Protein AF-A0A644WGX6-F1 (afdb_monomer)

Radius of gyration: 15.92 Å; Cα contacts (8 Å, |Δi|>4): 23; chains: 1; bounding box: 30×24×39 Å

pLDDT: mean 93.26, std 5.51, range [56.34, 97.81]

Sequence (70 aa):
MTAVTESGLYSLVLGSRKPEAREFKRWITHDVIPTIRRHGVYATPDTVENLLNNPDTMIRMLQTFYDIIA

Solvent-accessible surface area (backbone atoms only — not comparable to full-atom values): 4227 Å² total; per-residue (Å²): 135,92,79,80,51,72,72,52,48,52,55,50,42,72,69,45,86,52,77,83,32,48,59,60,48,46,45,44,64,67,46,48,52,54,39,26,75,74,68,74,55,76,79,53,71,70,55,52,51,50,35,73,77,29,68,68,56,39,52,53,51,53,49,54,53,47,70,74,76,110

Organism: NCBI:txid1076179

Mean predicted aligned error: 4.19 Å

Secondary structure (DSSP, 8-state):
-----HHHHHHHHHH--STHHHHHHHHIIIIIHHHHHHHS----HHHHHHHHH-HHHHHHHHHHHHHHH-

Structure (mmCIF, N/CA/C/O backbone):
data_AF-A0A644WGX6-F1
#
_entry.id   AF-A0A644WGX6-F1
#
loop_
_atom_site.group_PDB
_atom_site.id
_atom_site.type_symbol
_atom_site.label_atom_id
_atom_site.label_alt_id
_atom_site.label_comp_id
_atom_site.label_asym_id
_atom_site.label_entity_id
_atom_site.label_seq_id
_atom_site.pdbx_PDB_ins_code
_atom_site.Cartn_x
_atom_site.Cartn_y
_atom_site.Cartn_z
_atom_site.occupancy
_atom_site.B_iso_or_equiv
_atom_site.auth_seq_id
_atom_site.auth_comp_id
_atom_site.auth_asym_id
_atom_site.auth_atom_id
_atom_site.pdbx_PDB_model_num
ATOM 1 N N . MET A 1 1 ? 2.902 -15.866 22.132 1.00 56.34 1 MET A N 1
ATOM 2 C CA . MET A 1 1 ? 2.806 -14.473 21.649 1.00 56.34 1 MET A CA 1
ATOM 3 C C . MET A 1 1 ? 1.754 -14.462 20.556 1.00 56.34 1 MET A C 1
ATOM 5 O O . MET A 1 1 ? 1.897 -15.225 19.612 1.00 56.34 1 MET A O 1
ATOM 9 N N . THR A 1 2 ? 0.672 -13.709 20.721 1.00 75.81 2 THR A N 1
ATOM 10 C CA . THR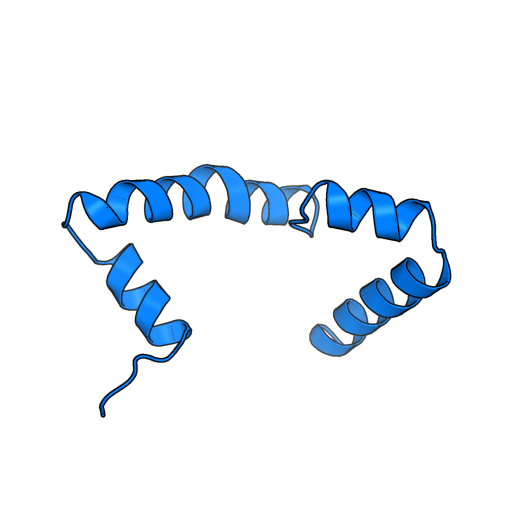 A 1 2 ? -0.409 -13.654 19.726 1.00 75.81 2 THR A CA 1
ATOM 11 C C . THR A 1 2 ? -0.126 -12.485 18.790 1.00 75.81 2 THR A C 1
ATOM 13 O O . THR A 1 2 ? -0.065 -11.349 19.252 1.00 75.81 2 THR A O 1
ATOM 16 N N . ALA A 1 3 ? 0.101 -12.762 17.507 1.00 86.50 3 ALA A N 1
ATOM 17 C CA . ALA A 1 3 ? 0.322 -11.746 16.481 1.00 86.50 3 ALA A CA 1
ATOM 18 C C . ALA A 1 3 ? -0.935 -11.589 15.615 1.00 86.50 3 ALA A C 1
ATOM 20 O O . ALA A 1 3 ? -1.692 -12.543 15.433 1.00 86.50 3 ALA A O 1
ATOM 21 N N . VAL A 1 4 ? -1.160 -10.384 15.089 1.00 92.00 4 VAL A N 1
ATOM 22 C CA . VAL A 1 4 ? -2.224 -10.126 14.111 1.00 92.00 4 VAL A CA 1
ATOM 23 C C . VAL A 1 4 ? -1.703 -10.389 12.701 1.00 92.00 4 VAL A C 1
ATOM 25 O O . VAL A 1 4 ? -0.551 -10.090 12.398 1.00 92.00 4 VAL A O 1
ATOM 28 N N . THR A 1 5 ? -2.548 -10.947 11.836 1.00 95.88 5 THR A N 1
ATOM 29 C CA . THR A 1 5 ? -2.251 -11.049 10.401 1.00 95.88 5 THR A CA 1
ATOM 30 C C . THR A 1 5 ? -2.419 -9.687 9.733 1.00 95.88 5 THR A C 1
ATOM 32 O O . THR A 1 5 ? -3.069 -8.798 10.282 1.00 95.88 5 THR A O 1
ATOM 35 N N . GLU A 1 6 ? -1.898 -9.523 8.519 1.00 93.56 6 GLU A N 1
ATOM 36 C CA . GLU A 1 6 ? -2.077 -8.292 7.743 1.00 93.56 6 GLU A CA 1
ATOM 37 C C . GLU A 1 6 ? -3.565 -7.988 7.465 1.00 93.56 6 GLU A C 1
ATOM 39 O O . GLU A 1 6 ? -4.039 -6.878 7.701 1.00 93.56 6 GLU A O 1
ATOM 44 N N . SER A 1 7 ? -4.347 -9.001 7.079 1.00 95.00 7 SER A N 1
ATOM 45 C CA . SER A 1 7 ? -5.804 -8.861 6.916 1.00 95.00 7 SER A CA 1
ATOM 46 C C . SER A 1 7 ? -6.499 -8.432 8.222 1.00 95.00 7 SER A C 1
ATOM 48 O O . SER A 1 7 ? -7.380 -7.562 8.222 1.00 95.00 7 SER A O 1
ATOM 50 N N . GLY A 1 8 ? -6.064 -8.993 9.357 1.00 94.81 8 GLY A N 1
ATOM 51 C CA . GLY A 1 8 ? -6.546 -8.609 10.682 1.00 94.81 8 GLY A CA 1
ATOM 52 C C . GLY A 1 8 ? -6.173 -7.171 11.046 1.00 94.81 8 GLY A C 1
ATOM 53 O O . GLY A 1 8 ? -7.019 -6.430 11.543 1.00 94.81 8 GLY A O 1
ATOM 54 N N . LEU A 1 9 ? -4.945 -6.748 10.740 1.00 94.44 9 LEU A N 1
ATOM 55 C CA . LEU A 1 9 ? -4.476 -5.379 10.943 1.00 94.44 9 LEU A CA 1
ATOM 56 C C . LEU A 1 9 ? -5.360 -4.377 10.193 1.00 94.44 9 LEU A C 1
ATOM 58 O O . LEU A 1 9 ? -5.857 -3.434 10.810 1.00 94.44 9 LEU A O 1
ATOM 62 N N . TYR A 1 10 ? -5.616 -4.595 8.900 1.00 95.12 10 TYR A N 1
ATOM 63 C CA . TYR A 1 10 ? -6.480 -3.701 8.126 1.00 95.12 10 TYR A CA 1
ATOM 64 C C . TYR A 1 10 ? -7.898 -3.648 8.694 1.00 95.12 10 TYR A C 1
ATOM 66 O O . TYR A 1 10 ? -8.434 -2.558 8.893 1.00 95.12 10 TYR A O 1
ATOM 74 N N . SER A 1 11 ? -8.480 -4.802 9.030 1.00 95.38 11 SER A N 1
ATOM 75 C CA . SER A 1 11 ? -9.819 -4.875 9.631 1.00 95.38 11 SER A CA 1
ATOM 76 C C . SER A 1 11 ? -9.904 -4.068 10.933 1.00 95.38 11 SER A C 1
ATOM 78 O O . SER A 1 11 ? -10.839 -3.288 11.132 1.00 95.38 11 SER A O 1
ATOM 80 N N . LEU A 1 12 ? -8.890 -4.195 11.796 1.00 94.88 12 LEU A N 1
ATOM 81 C CA . LEU A 1 12 ? -8.800 -3.462 13.058 1.00 94.88 12 LEU A CA 1
ATOM 82 C C . LEU A 1 12 ? -8.652 -1.956 12.835 1.00 94.88 12 LEU A C 1
ATOM 84 O O . LEU A 1 12 ? -9.374 -1.174 13.452 1.00 94.88 12 LEU A O 1
ATOM 88 N N . VAL A 1 13 ? -7.738 -1.529 11.962 1.00 95.81 13 VAL A N 1
ATOM 89 C CA . VAL A 1 13 ? -7.468 -0.102 11.742 1.00 95.81 13 VAL A CA 1
ATOM 90 C C . VAL A 1 13 ? -8.654 0.587 11.067 1.00 95.81 13 VAL A C 1
ATOM 92 O O . VAL A 1 13 ? -9.068 1.659 11.517 1.00 95.81 13 VAL A O 1
ATOM 95 N N . LEU A 1 14 ? -9.245 -0.036 10.043 1.00 95.19 14 LEU A N 1
ATOM 96 C CA . LEU A 1 14 ? -10.391 0.518 9.317 1.00 95.19 14 LEU A CA 1
ATOM 97 C C . LEU A 1 14 ? -11.644 0.612 10.206 1.00 95.19 14 LEU A C 1
ATOM 99 O O . LEU A 1 14 ? -12.367 1.607 10.127 1.00 95.19 14 LEU A O 1
ATOM 103 N N . GLY A 1 15 ? -11.862 -0.360 11.102 1.00 94.88 15 GLY A N 1
ATOM 104 C CA . GLY A 1 15 ? -12.960 -0.345 12.079 1.00 94.88 15 GLY A CA 1
ATOM 105 C C . GLY A 1 15 ? -12.700 0.496 13.339 1.00 94.88 15 GLY A C 1
ATOM 106 O O . GLY A 1 15 ? -13.634 0.810 14.082 1.00 94.88 15 GLY A O 1
ATOM 107 N N . SER A 1 16 ? -11.450 0.884 13.605 1.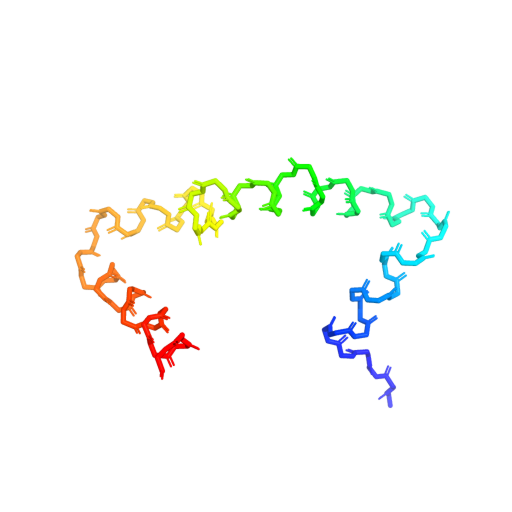00 96.12 16 SER A N 1
ATOM 108 C CA . SER A 1 16 ? -11.068 1.572 14.841 1.00 96.12 16 SER A CA 1
ATOM 109 C C . SER A 1 16 ? -11.603 3.005 14.912 1.00 96.12 16 SER A C 1
ATOM 111 O O . SER A 1 16 ? -11.539 3.778 13.952 1.00 96.12 16 SER A O 1
ATOM 113 N N . ARG A 1 17 ? -12.080 3.401 16.099 1.00 95.44 17 ARG A N 1
ATOM 114 C CA . ARG A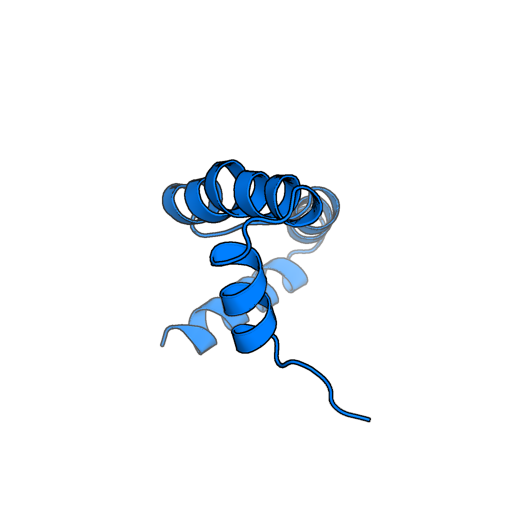 1 17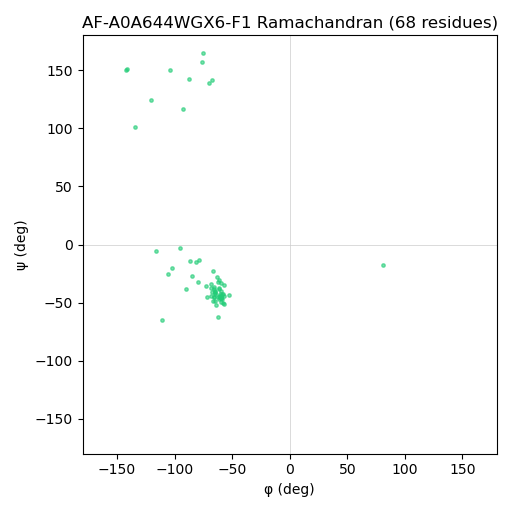 ? -12.477 4.784 16.433 1.00 95.44 17 ARG A CA 1
ATOM 115 C C . ARG A 1 17 ? -11.363 5.583 17.118 1.00 95.44 17 ARG A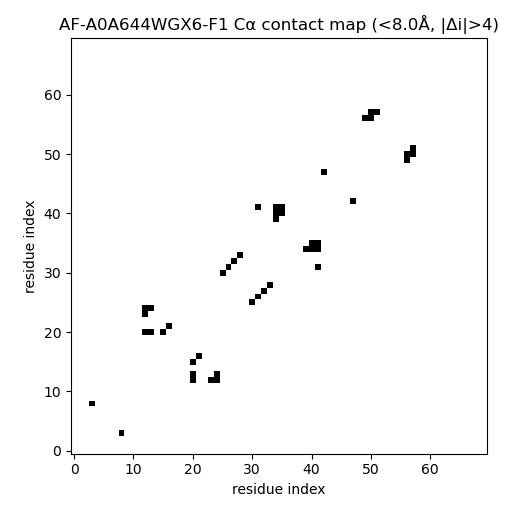 C 1
ATOM 117 O O . ARG A 1 17 ? -11.555 6.758 17.412 1.00 95.44 17 ARG A O 1
ATOM 124 N N . LYS A 1 18 ? -10.217 4.953 17.383 1.00 96.12 18 LYS A N 1
ATOM 125 C CA . LYS A 1 18 ? -9.080 5.580 18.060 1.00 96.12 18 LYS A CA 1
ATOM 126 C C . LYS A 1 18 ? -8.444 6.677 17.186 1.00 96.12 18 LYS A C 1
ATOM 128 O O . LYS A 1 18 ? -8.368 6.492 15.965 1.00 96.12 18 LYS A O 1
ATOM 133 N N . PRO A 1 19 ? -7.994 7.806 17.767 1.00 95.69 19 PRO A N 1
ATOM 134 C CA . PRO A 1 19 ? -7.384 8.897 17.007 1.00 95.69 19 PRO A CA 1
ATOM 135 C C . PRO A 1 19 ? -6.130 8.456 16.240 1.00 95.69 19 PRO A C 1
ATOM 137 O O . PRO A 1 19 ? -5.934 8.901 15.112 1.00 95.69 19 PRO A O 1
ATOM 140 N N . GLU A 1 20 ? -5.360 7.514 16.781 1.00 94.81 20 GLU A N 1
ATOM 141 C CA . GLU A 1 20 ? -4.145 6.955 16.178 1.00 94.81 20 GLU A CA 1
ATOM 142 C C . GLU A 1 20 ? -4.435 6.227 14.853 1.00 94.81 20 GLU A C 1
ATOM 144 O O . GLU A 1 20 ? -3.608 6.212 13.948 1.00 94.81 20 GLU A O 1
ATOM 149 N N . ALA A 1 21 ? -5.643 5.678 14.682 1.00 96.56 21 ALA A N 1
ATOM 150 C CA . ALA A 1 21 ? -6.046 5.031 13.432 1.00 96.56 21 ALA A CA 1
ATOM 151 C C . ALA A 1 21 ? -6.454 6.034 12.337 1.00 96.56 21 ALA A C 1
ATOM 153 O O . ALA A 1 21 ? -6.628 5.646 11.180 1.00 96.56 21 ALA A O 1
ATOM 154 N N . ARG A 1 22 ? -6.675 7.316 12.669 1.00 95.81 22 ARG A N 1
ATOM 155 C CA . ARG A 1 22 ? -7.202 8.304 11.709 1.00 95.81 22 ARG A CA 1
ATOM 156 C C . ARG A 1 22 ? -6.215 8.606 10.595 1.00 95.81 22 ARG A C 1
ATOM 158 O O . ARG A 1 22 ? -6.643 8.725 9.451 1.00 95.81 22 ARG A O 1
ATOM 165 N N . GLU A 1 23 ? -4.935 8.730 10.926 1.00 95.75 23 GLU A N 1
ATOM 166 C CA . GLU A 1 23 ? -3.895 9.062 9.956 1.00 95.75 23 GLU A CA 1
ATOM 167 C C . GLU A 1 23 ? -3.755 7.959 8.908 1.00 95.75 23 GLU A C 1
ATOM 169 O O . GLU A 1 23 ? -3.927 8.224 7.720 1.00 95.75 23 GLU A O 1
ATOM 174 N N . PHE A 1 24 ? -3.599 6.709 9.354 1.00 95.81 24 PHE A N 1
ATOM 175 C CA . PHE A 1 24 ? -3.523 5.558 8.458 1.00 95.81 24 PHE A CA 1
ATOM 176 C C . PHE A 1 24 ? -4.783 5.414 7.595 1.00 95.81 24 PHE A C 1
ATOM 178 O O . PHE A 1 24 ? -4.690 5.256 6.379 1.00 95.81 24 PHE A O 1
ATOM 185 N N . LYS A 1 25 ? -5.978 5.536 8.197 1.00 96.00 25 LYS A N 1
ATOM 186 C CA . LYS A 1 25 ? -7.245 5.504 7.448 1.00 96.00 25 LYS A CA 1
ATOM 187 C C . LYS A 1 25 ? -7.307 6.592 6.385 1.00 96.00 25 LYS A C 1
ATOM 189 O O . LYS A 1 25 ? -7.778 6.334 5.281 1.00 96.00 25 LYS A O 1
ATOM 194 N N . ARG A 1 26 ? -6.867 7.810 6.701 1.00 96.50 26 ARG A N 1
ATOM 195 C CA . ARG A 1 26 ? -6.865 8.912 5.738 1.00 96.50 26 ARG A CA 1
ATOM 196 C C . ARG A 1 26 ? -5.879 8.638 4.611 1.00 96.50 26 ARG A C 1
ATOM 198 O O . ARG A 1 26 ? -6.274 8.741 3.458 1.00 96.50 26 ARG A O 1
ATOM 205 N N . TRP A 1 27 ? -4.654 8.243 4.941 1.00 96.31 27 TRP A N 1
ATOM 206 C CA . TRP A 1 27 ? -3.625 7.913 3.960 1.00 96.31 27 TRP A CA 1
ATOM 207 C C . TRP A 1 27 ? -4.089 6.809 3.000 1.00 96.31 27 TRP A C 1
ATOM 209 O O . TRP A 1 27 ? -4.105 7.021 1.789 1.00 96.31 27 TRP A O 1
ATOM 219 N N . ILE A 1 28 ? -4.598 5.685 3.513 1.00 96.00 28 ILE A N 1
ATOM 220 C CA . ILE A 1 28 ? -5.016 4.578 2.645 1.00 96.00 28 ILE A CA 1
ATOM 221 C C . ILE A 1 28 ? -6.216 4.949 1.756 1.00 96.00 28 ILE A C 1
ATOM 223 O O . ILE A 1 28 ? -6.260 4.576 0.586 1.00 96.00 28 ILE A O 1
ATOM 227 N N . THR A 1 29 ? -7.180 5.719 2.278 1.00 96.00 29 THR A N 1
ATOM 228 C CA . THR A 1 29 ? -8.418 6.055 1.546 1.00 96.00 29 THR A CA 1
ATOM 229 C C . THR A 1 29 ? -8.296 7.251 0.609 1.00 96.00 29 THR A C 1
ATOM 231 O O . THR A 1 29 ? -9.052 7.317 -0.356 1.00 96.00 29 THR A O 1
ATOM 234 N N . HIS A 1 30 ? -7.390 8.194 0.877 1.00 97.06 30 HIS A N 1
ATOM 235 C CA . HIS A 1 30 ? -7.256 9.425 0.088 1.00 97.06 30 HIS A CA 1
ATOM 236 C C . HIS A 1 30 ? -6.036 9.424 -0.829 1.00 97.06 30 HIS A C 1
ATOM 238 O O . HIS A 1 30 ? -6.063 10.113 -1.845 1.00 97.06 30 HIS A O 1
ATOM 244 N N . ASP A 1 31 ? -4.994 8.665 -0.493 1.00 95.94 31 ASP A N 1
ATOM 245 C CA . ASP A 1 31 ? -3.769 8.606 -1.285 1.00 95.94 31 ASP A CA 1
ATOM 246 C C . ASP A 1 31 ? -3.623 7.240 -1.964 1.00 95.94 31 ASP A C 1
ATOM 248 O O . ASP A 1 31 ? -3.766 7.136 -3.183 1.00 95.94 31 ASP A O 1
ATOM 252 N N . VAL A 1 32 ? -3.461 6.170 -1.181 1.00 96.25 32 VAL A N 1
ATOM 253 C CA . VAL A 1 32 ? -3.101 4.844 -1.713 1.00 96.25 32 VAL A CA 1
ATOM 254 C C . VAL A 1 32 ? -4.169 4.284 -2.655 1.00 96.25 32 VAL A C 1
ATOM 256 O O . VAL A 1 32 ? -3.908 4.084 -3.842 1.00 96.25 32 VAL A O 1
ATOM 259 N N . ILE A 1 33 ? -5.393 4.054 -2.162 1.00 96.75 33 ILE A N 1
ATOM 260 C CA . ILE A 1 33 ? -6.465 3.436 -2.959 1.00 96.75 33 ILE A CA 1
ATOM 261 C C . ILE A 1 33 ? -6.818 4.295 -4.187 1.00 96.75 33 ILE A C 1
ATOM 263 O O . ILE A 1 33 ? -6.898 3.738 -5.286 1.00 96.75 33 ILE A O 1
ATOM 267 N N . PRO A 1 34 ? -7.010 5.628 -4.080 1.00 97.81 34 PRO A N 1
ATOM 268 C CA . PRO A 1 34 ? -7.291 6.457 -5.252 1.00 97.81 34 PRO A CA 1
ATOM 269 C C . PRO A 1 34 ? -6.162 6.474 -6.284 1.00 97.81 34 PRO A C 1
ATOM 271 O O . PRO A 1 34 ? -6.438 6.606 -7.478 1.00 97.81 34 PRO A O 1
ATOM 274 N N . THR A 1 35 ? -4.904 6.365 -5.857 1.00 97.25 35 THR A N 1
ATOM 275 C CA . THR A 1 35 ? -3.755 6.305 -6.769 1.00 97.25 35 THR A CA 1
ATOM 276 C C . THR A 1 35 ? -3.705 4.969 -7.502 1.00 97.25 35 THR A C 1
ATOM 278 O O . THR A 1 35 ? -3.618 4.985 -8.730 1.00 97.25 35 THR A O 1
ATOM 281 N N . ILE A 1 36 ? -3.895 3.842 -6.805 1.00 96.00 36 ILE A N 1
ATOM 282 C CA . ILE A 1 36 ? -3.998 2.512 -7.433 1.00 96.00 36 ILE A CA 1
ATOM 283 C C . ILE A 1 36 ? -5.170 2.472 -8.421 1.00 96.00 36 ILE A C 1
ATOM 285 O O . ILE A 1 36 ? -5.007 2.026 -9.550 1.00 96.00 36 ILE A O 1
ATOM 289 N N . ARG A 1 37 ? -6.344 3.007 -8.054 1.00 96.25 37 ARG A N 1
ATOM 290 C CA . ARG A 1 37 ? -7.519 3.029 -8.946 1.00 96.25 37 ARG A CA 1
ATOM 291 C C . ARG A 1 37 ? -7.305 3.824 -10.235 1.00 96.25 37 ARG A C 1
ATOM 293 O O . ARG A 1 37 ? -7.961 3.522 -11.225 1.00 96.25 37 ARG A O 1
ATOM 300 N N . ARG A 1 38 ? -6.461 4.861 -10.211 1.00 96.31 38 ARG A N 1
ATOM 301 C CA . ARG A 1 38 ? -6.204 5.724 -11.376 1.00 96.31 38 ARG A CA 1
ATOM 302 C C . ARG A 1 38 ? -5.045 5.237 -12.237 1.00 96.31 38 ARG A C 1
ATOM 304 O O . ARG A 1 38 ? -5.129 5.350 -13.453 1.00 96.31 38 ARG A O 1
ATOM 311 N N . HIS A 1 39 ? -3.983 4.728 -11.619 1.00 93.88 39 HIS A N 1
ATOM 312 C CA . HIS A 1 39 ? -2.719 4.441 -12.305 1.00 93.88 39 HIS A CA 1
ATOM 313 C C . HIS A 1 39 ? -2.354 2.950 -12.318 1.00 93.88 39 HIS A C 1
ATOM 315 O O . HIS A 1 39 ? -1.358 2.575 -12.923 1.00 93.88 39 HIS A O 1
ATOM 321 N N . GLY A 1 40 ? -3.119 2.098 -11.632 1.00 91.81 40 GLY A N 1
ATOM 322 C CA . GLY A 1 40 ? -2.866 0.659 -11.507 1.00 91.81 40 GLY A CA 1
ATOM 323 C C . GLY A 1 40 ? -1.825 0.281 -10.449 1.00 91.81 40 GLY A C 1
ATOM 324 O O . GLY A 1 40 ? -1.815 -0.858 -9.996 1.00 91.81 40 GLY A O 1
ATOM 325 N N . VAL A 1 41 ? -0.988 1.223 -10.002 1.00 91.19 41 VAL A N 1
ATOM 326 C CA . VAL A 1 41 ? 0.118 0.968 -9.065 1.00 91.19 41 VAL A CA 1
ATOM 327 C C . VAL A 1 41 ? 0.278 2.105 -8.050 1.00 91.19 41 VAL A C 1
ATOM 329 O O . VAL A 1 41 ? -0.041 3.260 -8.336 1.00 91.19 41 VAL A O 1
ATOM 332 N N . TYR A 1 42 ? 0.782 1.773 -6.859 1.00 93.94 42 TYR A N 1
ATOM 333 C CA . TYR A 1 42 ? 1.303 2.722 -5.871 1.00 93.94 42 TYR A CA 1
ATOM 334 C C . TYR A 1 42 ? 2.765 2.369 -5.596 1.00 93.94 42 TYR A C 1
ATOM 336 O O . TYR A 1 42 ? 3.063 1.224 -5.261 1.00 93.94 42 TYR A O 1
ATOM 344 N N . ALA A 1 43 ? 3.670 3.328 -5.768 1.00 92.12 43 ALA A N 1
ATOM 345 C CA . ALA A 1 43 ? 5.107 3.123 -5.624 1.00 92.12 43 ALA A CA 1
ATOM 346 C C . ALA A 1 43 ? 5.757 4.348 -4.978 1.00 92.12 43 ALA A C 1
ATOM 348 O O . ALA A 1 43 ? 5.288 5.475 -5.147 1.00 92.12 43 ALA A O 1
ATOM 349 N N . THR A 1 44 ? 6.843 4.127 -4.240 1.00 92.81 44 THR A N 1
ATOM 350 C CA . THR A 1 44 ? 7.645 5.220 -3.680 1.00 92.81 44 THR A CA 1
ATOM 351 C C . THR A 1 44 ? 8.511 5.867 -4.766 1.00 92.81 44 THR A C 1
ATOM 353 O O . THR A 1 44 ? 8.835 5.196 -5.751 1.00 92.81 44 THR A O 1
ATOM 356 N N . PRO A 1 45 ? 8.939 7.133 -4.596 1.00 92.69 45 PRO A N 1
ATOM 357 C CA . PRO A 1 45 ? 9.855 7.787 -5.532 1.00 92.69 45 PRO A CA 1
ATOM 358 C C . PRO A 1 45 ? 11.121 6.966 -5.800 1.00 92.69 45 PRO A C 1
ATOM 360 O O . PRO A 1 45 ? 11.469 6.761 -6.959 1.00 92.69 45 PRO A O 1
ATOM 363 N N . ASP A 1 46 ? 11.725 6.393 -4.754 1.00 93.38 46 ASP A N 1
ATOM 364 C CA . ASP A 1 46 ? 12.912 5.536 -4.882 1.00 93.38 46 ASP A CA 1
ATOM 365 C C . ASP A 1 46 ? 12.635 4.286 -5.730 1.00 93.38 46 ASP A C 1
ATOM 367 O O . ASP A 1 46 ? 13.474 3.842 -6.513 1.00 93.38 46 ASP A O 1
ATOM 371 N N . THR A 1 47 ? 11.441 3.698 -5.594 1.00 90.62 47 THR A N 1
ATOM 372 C CA . THR A 1 47 ? 11.042 2.538 -6.405 1.00 90.62 47 THR A CA 1
ATOM 373 C C . THR A 1 47 ? 10.918 2.939 -7.871 1.00 90.62 47 THR A C 1
ATOM 375 O O . THR A 1 47 ? 11.433 2.242 -8.741 1.00 90.62 47 THR A O 1
ATOM 378 N N . VAL A 1 48 ? 10.279 4.078 -8.152 1.00 91.75 48 VAL A N 1
ATOM 379 C CA . VAL A 1 48 ? 10.125 4.599 -9.518 1.00 91.75 48 VAL A CA 1
ATOM 380 C C . VAL A 1 48 ? 11.485 4.900 -10.142 1.00 91.75 48 VAL A C 1
ATOM 382 O O . VAL A 1 48 ? 11.737 4.487 -11.270 1.00 91.75 48 VAL A O 1
ATOM 385 N N . GLU A 1 49 ? 12.384 5.554 -9.413 1.00 93.31 49 GLU A N 1
ATOM 386 C CA . GLU A 1 49 ? 13.734 5.852 -9.894 1.00 93.31 49 GLU A CA 1
ATOM 387 C C . GLU A 1 49 ? 14.511 4.574 -10.244 1.00 93.31 49 GLU A C 1
ATOM 389 O O . GLU A 1 49 ? 15.076 4.465 -11.334 1.00 93.31 49 GLU A O 1
ATOM 394 N N . ASN A 1 50 ? 14.472 3.564 -9.372 1.00 91.94 50 ASN A N 1
ATOM 395 C CA . ASN A 1 50 ? 15.116 2.275 -9.631 1.00 91.94 50 ASN A CA 1
ATOM 396 C C . ASN A 1 50 ? 14.544 1.562 -10.866 1.00 91.94 50 ASN A C 1
ATOM 398 O O . ASN A 1 50 ? 15.296 0.938 -11.616 1.00 91.94 50 ASN A O 1
ATOM 402 N N . LEU A 1 51 ? 13.232 1.660 -11.096 1.00 91.56 51 LEU A N 1
ATOM 403 C CA . LEU A 1 51 ? 12.577 1.086 -12.274 1.00 91.56 51 LEU A CA 1
ATOM 404 C C . LEU A 1 51 ? 12.978 1.802 -13.567 1.00 91.56 51 LEU A C 1
ATOM 406 O O . LEU A 1 51 ? 13.136 1.154 -14.599 1.00 91.56 51 LEU A O 1
ATOM 410 N N . LEU A 1 52 ? 13.145 3.124 -13.518 1.00 91.94 52 LEU A N 1
ATOM 411 C CA . LEU A 1 52 ? 13.553 3.923 -14.675 1.00 91.94 52 LEU A CA 1
ATOM 412 C C . LEU A 1 52 ? 15.028 3.706 -15.034 1.00 91.94 52 LEU A C 1
ATOM 414 O O . LEU A 1 52 ? 15.374 3.680 -16.213 1.00 91.94 52 LEU A O 1
ATOM 418 N N . ASN A 1 53 ? 15.884 3.516 -14.029 1.00 94.69 53 ASN A N 1
ATOM 419 C CA . ASN A 1 53 ? 17.326 3.365 -14.219 1.00 94.69 53 ASN A CA 1
ATOM 420 C C . ASN A 1 53 ? 17.763 1.916 -14.499 1.00 94.69 53 ASN A C 1
ATOM 422 O O . ASN A 1 53 ? 18.896 1.698 -14.930 1.00 94.69 53 ASN A O 1
ATOM 426 N N . ASN A 1 54 ? 16.898 0.919 -14.264 1.00 93.69 54 ASN A N 1
ATOM 427 C CA . ASN A 1 54 ? 17.217 -0.494 -14.469 1.00 93.69 54 ASN A CA 1
ATOM 428 C C . ASN A 1 54 ? 16.084 -1.251 -15.202 1.00 93.69 54 ASN A C 1
ATOM 430 O O . ASN A 1 54 ? 15.108 -1.672 -14.568 1.00 93.69 54 ASN A O 1
ATOM 434 N N . PRO A 1 55 ? 16.230 -1.496 -16.521 1.00 89.19 55 PRO A N 1
ATOM 435 C CA . PRO A 1 55 ? 15.224 -2.186 -17.332 1.00 89.19 55 PRO A CA 1
ATOM 436 C C . PRO A 1 55 ? 14.850 -3.585 -16.827 1.00 89.19 55 PRO A C 1
ATOM 438 O O . PRO A 1 55 ? 13.682 -3.967 -16.899 1.00 89.19 55 PRO A O 1
ATO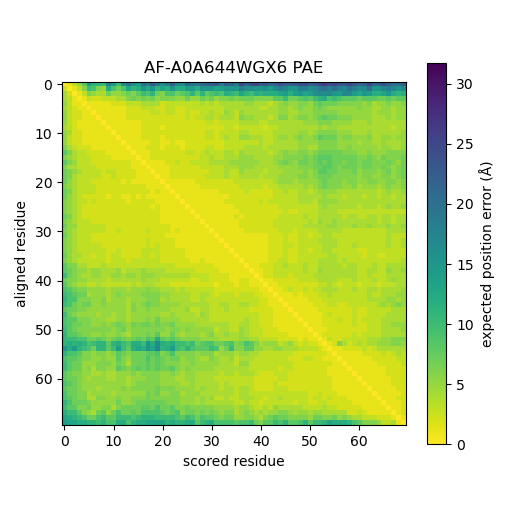M 441 N N . ASP A 1 56 ? 15.798 -4.342 -16.265 1.00 94.56 56 ASP A N 1
ATOM 442 C CA . ASP A 1 56 ? 15.504 -5.691 -15.771 1.00 94.56 56 ASP A CA 1
ATOM 443 C C . ASP A 1 56 ? 14.593 -5.660 -14.539 1.00 94.56 56 ASP A C 1
ATOM 445 O O . ASP A 1 56 ? 13.767 -6.553 -14.343 1.00 94.56 56 ASP A O 1
ATOM 449 N N . THR A 1 57 ? 14.734 -4.637 -13.691 1.00 92.38 57 THR A N 1
ATOM 450 C CA . THR A 1 57 ? 13.861 -4.438 -12.526 1.00 92.38 57 THR A CA 1
ATOM 451 C C . THR A 1 57 ? 12.432 -4.155 -12.974 1.00 92.38 57 THR A C 1
ATOM 453 O O . THR A 1 57 ? 11.497 -4.744 -12.431 1.00 92.38 57 THR A O 1
ATOM 456 N N . MET A 1 58 ? 12.261 -3.323 -14.007 1.00 93.31 58 MET A N 1
ATOM 457 C C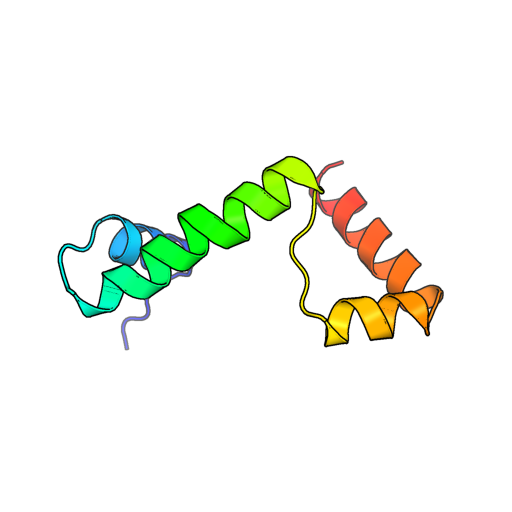A . MET A 1 58 ? 10.951 -3.052 -14.601 1.00 93.31 58 MET A CA 1
ATOM 458 C C . MET A 1 58 ? 10.304 -4.330 -15.141 1.00 93.31 58 MET A C 1
ATOM 460 O O . MET A 1 58 ? 9.163 -4.636 -14.793 1.00 93.31 58 MET A O 1
ATOM 464 N N . ILE A 1 59 ? 11.042 -5.111 -15.936 1.00 95.38 59 ILE A N 1
ATOM 465 C CA . ILE A 1 59 ? 10.535 -6.364 -16.514 1.00 95.38 59 ILE A CA 1
ATOM 466 C C . ILE A 1 59 ? 10.113 -7.336 -15.407 1.00 95.38 59 ILE A C 1
ATOM 468 O O . ILE A 1 59 ? 9.012 -7.883 -15.457 1.00 95.38 59 ILE A O 1
ATOM 472 N N . ARG A 1 60 ? 10.943 -7.511 -14.371 1.00 94.00 60 ARG A N 1
ATOM 473 C CA . ARG A 1 60 ? 10.624 -8.388 -13.233 1.00 94.00 60 ARG A CA 1
ATOM 474 C C . ARG A 1 60 ? 9.364 -7.951 -12.486 1.00 94.00 60 ARG A C 1
ATOM 476 O O . ARG A 1 60 ? 8.544 -8.798 -12.130 1.00 94.00 60 ARG A O 1
ATOM 483 N N . MET A 1 61 ?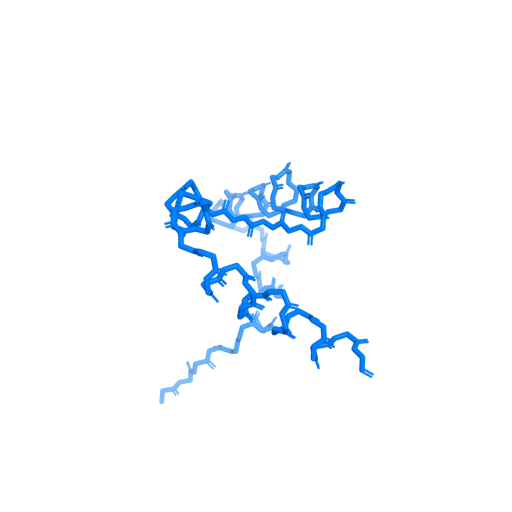 9.194 -6.650 -12.258 1.00 92.56 61 MET A N 1
ATOM 484 C CA . MET A 1 61 ? 8.016 -6.121 -11.567 1.00 92.56 61 MET A CA 1
ATOM 485 C C . MET A 1 61 ? 6.737 -6.345 -12.379 1.00 92.56 61 MET A C 1
ATOM 487 O O . MET A 1 61 ? 5.739 -6.815 -11.837 1.00 92.56 61 MET A O 1
ATOM 491 N N . LEU A 1 62 ? 6.779 -6.075 -13.686 1.00 93.31 62 LEU A N 1
ATOM 492 C CA . LEU A 1 62 ? 5.641 -6.303 -14.576 1.00 93.31 62 LEU A CA 1
ATOM 493 C C . LEU A 1 62 ? 5.290 -7.791 -14.688 1.00 93.31 62 LEU A C 1
ATOM 495 O O . LEU A 1 62 ? 4.109 -8.128 -14.650 1.00 93.31 62 LEU A O 1
ATOM 499 N N . GLN A 1 63 ? 6.291 -8.676 -14.748 1.00 95.62 63 GLN A N 1
ATOM 500 C CA . GLN A 1 63 ? 6.061 -10.122 -14.734 1.00 95.62 63 GLN A CA 1
ATOM 501 C C . GLN A 1 63 ? 5.384 -10.565 -13.433 1.00 95.62 63 GLN A C 1
ATOM 503 O O . GLN A 1 63 ? 4.401 -11.292 -13.474 1.00 95.62 63 GLN A O 1
ATOM 508 N N . THR A 1 64 ? 5.844 -10.054 -12.288 1.00 93.31 64 THR A N 1
ATOM 509 C CA . THR A 1 64 ? 5.235 -10.367 -10.985 1.00 93.31 64 THR A CA 1
ATOM 510 C C . THR A 1 64 ? 3.763 -9.959 -10.949 1.00 93.31 64 THR A C 1
ATOM 512 O O . THR A 1 64 ? 2.924 -10.714 -10.468 1.00 93.31 64 THR A O 1
ATOM 515 N N . PHE A 1 65 ? 3.421 -8.779 -11.475 1.00 91.94 65 PHE A N 1
ATOM 516 C CA . PHE A 1 65 ? 2.022 -8.362 -11.558 1.00 91.94 65 PHE A CA 1
ATOM 517 C C . PHE A 1 65 ? 1.204 -9.245 -12.491 1.00 91.94 65 PHE A C 1
ATOM 519 O O . PHE A 1 65 ? 0.075 -9.576 -12.142 1.00 91.94 65 PHE A O 1
ATOM 526 N N . TYR A 1 66 ? 1.764 -9.630 -13.639 1.00 93.56 66 TYR A N 1
ATOM 527 C CA . TYR A 1 66 ? 1.111 -10.551 -14.563 1.00 93.56 66 TYR A CA 1
ATOM 528 C C . TYR A 1 66 ? 0.808 -11.896 -13.890 1.00 93.56 66 TYR A C 1
ATOM 530 O O . TYR A 1 66 ? -0.331 -12.346 -13.938 1.00 93.56 66 TYR A O 1
ATOM 538 N N . ASP A 1 67 ? 1.776 -12.471 -13.175 1.00 95.69 67 ASP A N 1
ATOM 539 C CA . ASP A 1 67 ? 1.633 -13.766 -12.496 1.00 95.69 67 ASP A CA 1
ATOM 540 C C . ASP A 1 67 ? 0.615 -13.740 -11.338 1.00 95.69 67 ASP A C 1
ATOM 542 O O . ASP A 1 67 ? 0.096 -14.778 -10.943 1.00 95.69 67 ASP A O 1
ATOM 546 N N . ILE A 1 68 ? 0.334 -12.563 -10.764 1.00 90.81 68 ILE A N 1
ATOM 547 C CA . ILE A 1 68 ? -0.681 -12.400 -9.709 1.00 90.81 68 ILE A CA 1
ATOM 548 C C . ILE A 1 68 ? -2.102 -12.346 -10.294 1.00 90.81 68 ILE A C 1
ATOM 550 O O . ILE A 1 68 ? -3.052 -12.734 -9.612 1.00 90.81 68 ILE A O 1
ATOM 554 N N . ILE A 1 69 ? -2.267 -11.811 -11.510 1.00 87.81 69 ILE A N 1
ATOM 555 C CA . ILE A 1 69 ? -3.588 -11.548 -12.110 1.00 87.81 69 ILE A CA 1
ATOM 556 C C . ILE A 1 69 ? -4.022 -12.583 -13.156 1.00 87.81 69 ILE A C 1
ATOM 558 O O . ILE A 1 69 ? -5.215 -12.631 -13.465 1.00 87.81 69 ILE A O 1
ATOM 562 N N . ALA A 1 70 ? -3.082 -13.338 -13.728 1.00 85.25 70 ALA A N 1
ATOM 563 C 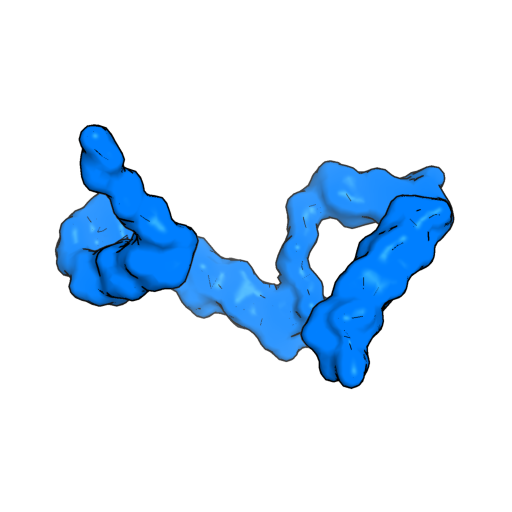CA . ALA A 1 70 ? -3.320 -14.388 -14.721 1.00 85.25 70 ALA A CA 1
ATOM 564 C C . ALA A 1 70 ? -3.488 -15.761 -14.054 1.00 85.25 70 ALA A C 1
ATOM 566 O O . ALA A 1 70 ? -4.359 -16.525 -14.531 1.00 85.25 70 ALA A O 1
#

Foldseek 3Di:
DDDADPVRVCVPLCPDPDPVSPVVNCCCPPPVVVCCVVPVDDDDPVLVVCCVVDVVSVVVVVVVVVVVPD

InterPro domains:
  IPR003497 BRO N-terminal domain [PF02498] (2-34)
  IPR003497 BRO N-terminal domain [PS51750] (1-40)